Protein AF-A0A399SHS2-F1 (afdb_monomer)

Secondary structure (DSSP, 8-state):
----SSSSSHHHHTTS-SS--HHHHHHHHHHHHTSGGGGGGSPPHHHHHHHHHHHHHHHHHH----SGGGGHHHHHHHHHHHHHHHHHHHHS-HHHHHHHHHHT---SSSS-----TTTT-

Sequence (121 aa):
MTAALLLGAVGRAAAVPLDPDADGARRLLLDELAKPEYEAARPNALDLAAQAVGDWIAGLLGGAGGGLADLAPVVIGVLVLAVVVVAFLVFGAPRRDRRRAAARGDGLFGSDDRRSAEELR

Foldseek 3Di:
DDDPPDPPPPVVVVPDPPDDDPVRVVVVVVVVCPDPVNVVVDQDPVNVVVVVVVVLVVVLVVPPPDDPVSCVSVVVVVVVVVVVVVCCVVVVVPPVVVVVVVVVPPDPPPDPPPDDPVNVD

Radius of gyration: 31.39 Å; Cα contacts (8 Å, |Δi|>4): 15; chains: 1; bounding box: 78×32×88 Å

Solvent-accessible surface area (backbone atoms only — not comparable to full-atom values): 7750 Å² total; per-residue (Å²): 145,85,82,92,78,75,82,73,65,64,72,60,63,77,70,59,76,92,77,56,54,76,70,48,47,52,50,53,50,52,57,58,60,66,36,75,87,48,53,82,78,51,82,48,77,64,54,55,50,51,49,55,52,50,55,52,52,49,55,61,70,69,58,81,78,86,55,88,77,64,47,55,67,54,54,53,46,54,50,52,50,51,51,51,50,50,49,40,64,71,65,64,40,72,65,56,53,56,55,48,58,67,67,61,64,81,50,95,56,73,72,82,75,80,74,53,79,81,79,76,114

pLDDT: mean 71.5, std 14.45, range [39.5, 93.94]

Mean predicted aligned error: 19.48 Å

Structure (mmCIF, N/CA/C/O backbone):
data_AF-A0A399SHS2-F1
#
_entry.id   AF-A0A399SHS2-F1
#
loop_
_atom_site.group_PDB
_atom_site.id
_atom_site.type_symbol
_atom_site.label_atom_id
_atom_site.label_alt_id
_atom_site.label_comp_id
_atom_site.label_asym_id
_atom_site.label_entity_id
_atom_site.label_seq_id
_atom_site.pdbx_PDB_ins_code
_atom_site.Cartn_x
_atom_site.Cartn_y
_atom_site.Cartn_z
_atom_site.occupancy
_atom_site.B_iso_or_equiv
_atom_site.auth_seq_id
_atom_site.auth_comp_id
_atom_site.auth_asym_id
_atom_site.auth_atom_id
_atom_site.pdbx_PDB_model_num
ATOM 1 N N . MET A 1 1 ? 30.741 5.245 57.788 1.00 41.94 1 MET A N 1
ATOM 2 C CA . MET A 1 1 ? 30.814 3.789 57.523 1.00 41.94 1 MET A CA 1
ATOM 3 C C . MET A 1 1 ? 29.816 3.479 56.412 1.00 41.94 1 MET A C 1
ATOM 5 O O . MET A 1 1 ? 28.775 2.878 56.626 1.00 41.94 1 MET A O 1
ATOM 9 N N . THR A 1 2 ? 30.089 4.043 55.239 1.00 42.91 2 THR A N 1
ATOM 10 C CA . THR A 1 2 ? 29.124 4.286 54.162 1.00 42.91 2 THR A CA 1
ATOM 11 C C . THR A 1 2 ? 29.815 3.948 52.854 1.00 42.91 2 THR A C 1
ATOM 13 O O . THR A 1 2 ? 30.576 4.764 52.356 1.00 42.91 2 THR A O 1
ATOM 16 N N . ALA A 1 3 ? 29.598 2.732 52.352 1.00 39.50 3 ALA A N 1
ATOM 17 C CA . ALA A 1 3 ? 29.747 2.360 50.938 1.00 39.50 3 ALA A CA 1
ATOM 18 C C . ALA A 1 3 ? 29.400 0.868 50.755 1.00 39.50 3 ALA A C 1
ATOM 20 O O . ALA A 1 3 ? 30.228 0.071 50.334 1.00 39.50 3 ALA A O 1
ATOM 21 N N . ALA A 1 4 ? 28.174 0.468 51.108 1.00 49.75 4 ALA A N 1
ATOM 22 C CA . ALA A 1 4 ? 27.686 -0.907 50.928 1.00 49.75 4 ALA A CA 1
ATOM 23 C C . ALA A 1 4 ? 26.858 -1.104 49.638 1.00 49.75 4 ALA A C 1
ATOM 25 O O . ALA A 1 4 ? 26.137 -2.086 49.527 1.00 49.75 4 ALA A O 1
ATOM 26 N N . LEU A 1 5 ? 26.916 -0.191 48.657 1.00 52.78 5 LEU A N 1
ATOM 27 C CA . LEU A 1 5 ? 25.955 -0.190 47.536 1.00 52.78 5 LEU A CA 1
ATOM 28 C C . LEU A 1 5 ? 26.550 -0.201 46.119 1.00 52.78 5 LEU A C 1
ATOM 30 O O . LEU A 1 5 ? 25.806 -0.024 45.162 1.00 52.78 5 LEU A O 1
ATOM 34 N N . LEU A 1 6 ? 27.847 -0.468 45.939 1.00 49.16 6 LEU A N 1
ATOM 35 C CA . LEU A 1 6 ? 28.456 -0.496 44.593 1.00 49.16 6 LEU A CA 1
ATOM 36 C C . LEU A 1 6 ? 28.915 -1.883 44.114 1.00 49.16 6 LEU A C 1
ATOM 38 O O . LEU A 1 6 ? 29.510 -1.986 43.047 1.00 49.16 6 LEU A O 1
ATOM 42 N N . LEU A 1 7 ? 28.607 -2.964 44.843 1.00 48.97 7 LEU A N 1
ATOM 43 C CA . LEU A 1 7 ? 29.044 -4.322 44.470 1.00 48.97 7 LEU A CA 1
ATOM 44 C C . LEU A 1 7 ? 28.021 -5.119 43.634 1.00 48.97 7 LEU A C 1
ATOM 46 O O . LEU A 1 7 ? 28.289 -6.251 43.250 1.00 48.97 7 LEU A O 1
ATOM 50 N N . GLY A 1 8 ? 26.852 -4.544 43.330 1.00 43.91 8 GLY A N 1
ATOM 51 C CA . GLY A 1 8 ? 25.793 -5.233 42.576 1.00 43.91 8 GLY A CA 1
ATOM 52 C C . GLY A 1 8 ? 25.773 -4.960 41.067 1.00 43.91 8 GLY A C 1
ATOM 53 O O . GLY A 1 8 ? 25.195 -5.740 40.316 1.00 43.91 8 GLY A O 1
ATOM 54 N N . ALA A 1 9 ? 26.390 -3.868 40.604 1.00 50.53 9 ALA A N 1
ATOM 55 C CA . ALA A 1 9 ? 26.264 -3.421 39.211 1.00 50.53 9 ALA A CA 1
ATOM 56 C C . ALA A 1 9 ? 27.347 -3.994 38.275 1.00 50.53 9 ALA A C 1
ATOM 58 O O . ALA A 1 9 ? 27.087 -4.219 37.096 1.00 50.53 9 ALA A O 1
ATOM 59 N N . VAL A 1 10 ? 28.544 -4.290 38.795 1.00 49.47 10 VAL A N 1
ATOM 60 C CA . VAL A 1 10 ? 29.695 -4.733 37.982 1.00 49.47 10 VAL A CA 1
ATOM 61 C C . VAL A 1 10 ? 29.585 -6.207 37.564 1.00 49.47 10 VAL A C 1
ATOM 63 O O . VAL A 1 10 ? 30.019 -6.573 36.475 1.00 49.47 10 VAL A O 1
ATOM 66 N N . GLY A 1 11 ? 28.918 -7.049 38.362 1.00 45.38 11 GLY A N 1
ATOM 67 C CA . GLY A 1 11 ? 28.723 -8.471 38.044 1.00 45.38 11 GLY A CA 1
ATOM 68 C C . GLY A 1 11 ? 27.761 -8.744 36.881 1.00 45.38 11 GLY A C 1
ATOM 69 O O . GLY A 1 11 ? 27.810 -9.819 36.294 1.00 45.38 11 GLY A O 1
ATOM 70 N N . ARG A 1 12 ? 26.906 -7.778 36.511 1.00 52.91 12 ARG A N 1
ATOM 71 C CA . ARG A 1 12 ? 25.986 -7.911 35.367 1.00 52.91 12 ARG A CA 1
ATOM 72 C C . ARG A 1 12 ? 26.580 -7.445 34.038 1.00 52.91 12 ARG A C 1
ATOM 74 O O . ARG A 1 12 ? 26.142 -7.924 33.001 1.00 52.91 12 ARG A O 1
ATOM 81 N N . ALA A 1 13 ? 27.573 -6.555 34.061 1.00 54.56 13 ALA A N 1
ATOM 82 C CA . ALA A 1 13 ? 28.214 -6.045 32.847 1.00 54.56 13 ALA A CA 1
ATOM 83 C C 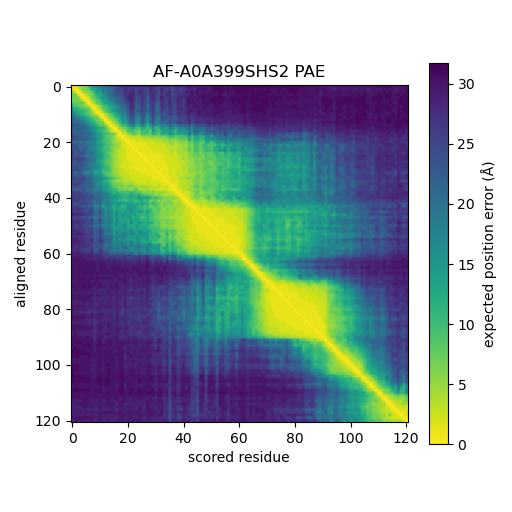. ALA A 1 13 ? 29.152 -7.079 32.197 1.00 54.56 13 ALA A C 1
ATOM 85 O O . ALA A 1 13 ? 29.268 -7.124 30.978 1.00 54.56 13 ALA A O 1
ATOM 86 N N . ALA A 1 14 ? 29.766 -7.959 32.994 1.00 54.69 14 ALA A N 1
ATOM 87 C CA . ALA A 1 14 ? 30.647 -9.021 32.500 1.00 54.69 14 ALA A CA 1
ATOM 88 C C . ALA A 1 14 ? 29.903 -10.200 31.833 1.00 54.69 14 ALA A C 1
ATOM 90 O O . ALA A 1 14 ? 30.540 -11.086 31.273 1.00 54.69 14 ALA A O 1
ATOM 91 N N . ALA A 1 15 ? 28.568 -10.230 31.905 1.00 59.12 15 ALA A N 1
ATOM 92 C CA . ALA A 1 15 ? 27.742 -11.311 31.368 1.00 59.12 15 ALA A CA 1
ATOM 93 C C . ALA A 1 15 ? 27.245 -11.059 29.931 1.00 59.12 15 ALA A C 1
ATOM 95 O O . ALA A 1 15 ? 26.555 -11.912 29.378 1.00 59.12 15 ALA A O 1
ATOM 96 N N . VAL A 1 16 ? 27.564 -9.905 29.330 1.00 63.34 16 VAL A N 1
ATOM 97 C CA . VAL A 1 16 ? 27.227 -9.597 27.932 1.00 63.34 16 VAL A CA 1
ATOM 98 C C . VAL A 1 16 ? 28.426 -9.980 27.056 1.00 63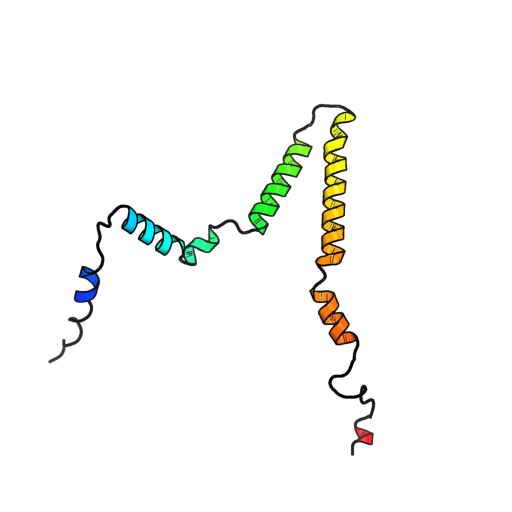.34 16 VAL A C 1
ATOM 100 O O . VAL A 1 16 ? 29.471 -9.335 27.162 1.00 63.34 16 VAL A O 1
ATOM 103 N N . PRO A 1 17 ? 28.324 -11.017 26.204 1.00 68.81 17 PRO A N 1
ATOM 104 C CA . PRO A 1 17 ? 29.388 -11.355 25.271 1.00 68.81 17 PRO A CA 1
ATOM 105 C C . PRO A 1 17 ? 29.497 -10.244 24.223 1.00 68.81 17 PRO A C 1
ATOM 107 O O . PRO A 1 17 ? 28.587 -10.046 23.423 1.00 68.81 17 PRO A O 1
ATOM 110 N N . LEU A 1 18 ? 30.607 -9.503 24.250 1.00 76.88 18 LEU A N 1
ATOM 111 C CA . LEU A 1 18 ? 30.883 -8.403 23.316 1.00 76.88 18 LEU A CA 1
ATOM 112 C C . LEU A 1 18 ? 31.376 -8.882 21.938 1.00 76.88 18 LEU A C 1
ATOM 114 O O . LEU A 1 18 ? 31.573 -8.058 21.051 1.00 76.88 18 LEU A O 1
ATOM 118 N N . ASP A 1 19 ? 31.560 -10.191 21.767 1.00 84.00 19 ASP A N 1
ATOM 119 C CA . ASP A 1 19 ? 31.938 -10.832 20.506 1.00 84.00 19 ASP A CA 1
ATOM 120 C C . ASP A 1 19 ? 31.051 -12.071 20.279 1.00 84.00 19 ASP A C 1
ATOM 122 O O . ASP A 1 19 ? 31.436 -13.199 20.605 1.00 84.00 19 ASP A O 1
ATOM 126 N N . PRO A 1 20 ? 29.784 -11.869 19.878 1.00 85.06 20 PRO A N 1
ATOM 127 C CA . PRO A 1 20 ? 28.865 -12.965 19.614 1.00 85.06 20 PRO A CA 1
ATOM 128 C C . PRO A 1 20 ? 29.248 -13.704 18.324 1.00 85.06 20 PRO A C 1
ATOM 130 O O . PRO A 1 20 ? 29.718 -13.107 17.357 1.00 85.06 20 PRO A O 1
ATOM 133 N N . ASP A 1 21 ? 28.969 -15.008 18.277 1.00 88.88 21 ASP A N 1
ATOM 134 C CA . ASP A 1 21 ? 29.030 -15.775 17.031 1.00 88.88 21 ASP A CA 1
ATOM 135 C C . ASP A 1 21 ? 28.025 -15.241 15.990 1.00 88.88 21 ASP A C 1
ATOM 137 O O . ASP A 1 21 ? 27.154 -14.425 16.296 1.00 88.88 21 ASP A O 1
ATOM 141 N N . ALA A 1 22 ? 28.122 -15.687 14.734 1.00 90.88 22 ALA A N 1
ATOM 142 C CA . ALA A 1 22 ? 27.287 -15.158 13.649 1.00 90.88 22 ALA A CA 1
ATOM 143 C C . ALA A 1 22 ? 25.775 -15.245 13.952 1.00 90.88 22 ALA A C 1
ATOM 145 O O . ALA A 1 22 ? 25.021 -14.301 13.694 1.00 90.88 22 ALA A O 1
ATOM 146 N N . ASP A 1 23 ? 25.332 -16.351 14.553 1.00 92.62 23 ASP A N 1
ATOM 147 C CA . ASP A 1 23 ? 23.937 -16.533 14.952 1.00 92.62 23 ASP A CA 1
ATOM 148 C C . ASP A 1 23 ? 23.549 -15.620 16.125 1.00 92.62 23 ASP A C 1
ATOM 150 O O . ASP A 1 23 ? 22.436 -15.087 16.163 1.00 92.62 23 ASP A O 1
ATOM 154 N N . GLY A 1 24 ? 24.452 -15.417 17.086 1.00 90.75 24 GLY A N 1
ATOM 155 C CA . GLY A 1 24 ? 24.296 -14.504 18.213 1.00 90.75 24 GLY A CA 1
ATOM 156 C C . GLY A 1 24 ? 24.212 -13.052 17.764 1.00 90.75 24 GLY A C 1
ATOM 157 O O . GLY A 1 24 ? 23.297 -12.346 18.181 1.00 90.75 24 GLY A O 1
ATOM 158 N N . ALA A 1 25 ? 25.088 -12.635 16.852 1.00 91.12 25 ALA A N 1
ATOM 159 C CA . ALA A 1 25 ? 25.080 -11.307 16.255 1.00 91.12 25 ALA A CA 1
ATOM 160 C C . ALA A 1 25 ? 23.756 -11.045 15.526 1.00 91.12 25 ALA A C 1
ATOM 162 O O . ALA A 1 25 ? 23.143 -9.993 15.703 1.00 91.12 25 ALA A O 1
ATOM 163 N N . ARG A 1 26 ? 23.261 -12.030 14.762 1.00 92.31 26 ARG A N 1
ATOM 164 C CA . ARG A 1 26 ? 21.963 -11.936 14.084 1.00 92.31 26 ARG A CA 1
ATOM 165 C C . ARG A 1 26 ? 20.807 -11.789 15.071 1.00 92.31 26 ARG A C 1
ATOM 167 O O . ARG A 1 26 ? 19.928 -10.967 14.835 1.00 92.31 26 ARG A O 1
ATOM 174 N N . ARG A 1 27 ? 20.788 -12.574 16.153 1.00 93.94 27 ARG A N 1
ATOM 175 C CA . ARG A 1 27 ? 19.754 -12.468 17.199 1.00 93.94 27 ARG A CA 1
ATOM 176 C C . ARG A 1 27 ? 19.764 -11.087 17.850 1.00 93.94 27 ARG A C 1
ATOM 178 O O . ARG A 1 27 ? 18.730 -10.435 17.867 1.00 93.94 27 ARG A O 1
ATOM 185 N N . LEU A 1 28 ? 20.936 -10.611 18.267 1.00 92.38 28 LEU A N 1
ATOM 186 C CA . LEU A 1 28 ? 21.096 -9.290 18.878 1.00 92.38 28 LEU A CA 1
ATOM 187 C C . LEU A 1 28 ? 20.657 -8.161 17.940 1.00 92.38 28 LEU A C 1
ATOM 189 O O . LEU A 1 28 ? 19.999 -7.225 18.379 1.00 92.38 28 LEU A O 1
ATOM 193 N N . LEU A 1 29 ? 20.966 -8.263 16.645 1.00 91.25 29 LEU A N 1
ATOM 194 C CA . LEU A 1 29 ? 20.522 -7.288 15.651 1.00 91.25 29 LEU A CA 1
ATOM 195 C C . LEU A 1 29 ? 18.997 -7.283 15.481 1.00 91.25 29 LEU A C 1
ATOM 197 O O . LEU A 1 29 ? 18.399 -6.217 15.369 1.00 91.25 29 LEU A O 1
ATOM 201 N N . LEU A 1 30 ? 18.361 -8.457 15.451 1.00 93.00 30 LEU A N 1
ATOM 202 C CA . LEU A 1 30 ? 16.902 -8.556 15.360 1.00 93.00 30 LEU A CA 1
ATOM 203 C C . LEU A 1 30 ? 16.220 -7.997 16.615 1.00 93.00 30 LEU A C 1
ATOM 205 O O . LEU A 1 30 ? 15.229 -7.284 16.484 1.00 93.00 30 LEU A O 1
ATOM 209 N N . ASP A 1 31 ? 16.770 -8.275 17.798 1.00 92.25 31 ASP A N 1
ATOM 210 C CA . ASP A 1 31 ? 16.272 -7.746 19.071 1.00 92.25 31 ASP A CA 1
ATOM 211 C C . ASP A 1 31 ? 16.423 -6.217 19.139 1.00 92.25 31 ASP A C 1
ATOM 213 O O . ASP A 1 31 ? 15.519 -5.518 19.600 1.00 92.25 31 ASP A O 1
ATOM 217 N N . GLU A 1 32 ? 17.537 -5.682 18.632 1.00 91.81 32 GLU A N 1
ATOM 218 C CA . GLU A 1 32 ? 17.777 -4.241 18.535 1.00 91.81 32 GLU A CA 1
ATOM 219 C C . GLU A 1 32 ? 16.799 -3.568 17.560 1.00 91.81 32 GLU A C 1
ATOM 221 O O . GLU A 1 32 ? 16.196 -2.550 17.893 1.00 91.81 32 GLU A O 1
ATOM 226 N N . LEU A 1 33 ? 16.587 -4.161 16.381 1.00 90.25 33 LEU A N 1
ATOM 227 C CA . LEU A 1 33 ? 15.658 -3.653 15.365 1.00 90.25 33 LEU A CA 1
ATOM 228 C C . LEU A 1 33 ? 14.184 -3.768 15.773 1.00 90.25 33 LEU A C 1
ATOM 230 O O . LEU A 1 33 ? 13.350 -3.056 15.222 1.00 90.25 33 LEU A O 1
ATOM 234 N N . ALA A 1 34 ? 13.850 -4.644 16.723 1.00 88.31 34 ALA A N 1
ATOM 235 C CA . ALA A 1 34 ? 12.498 -4.775 17.262 1.00 88.31 34 ALA A CA 1
ATOM 236 C C . ALA A 1 34 ? 12.124 -3.645 18.239 1.00 88.31 34 ALA A C 1
ATOM 238 O O . ALA A 1 34 ? 10.975 -3.572 18.685 1.00 88.31 34 ALA A O 1
ATOM 239 N N . LYS A 1 35 ? 13.070 -2.769 18.606 1.00 89.50 35 LYS A N 1
ATOM 240 C CA . LYS A 1 35 ? 12.785 -1.637 19.490 1.00 89.50 35 LYS A CA 1
ATOM 241 C C . LYS A 1 35 ? 11.849 -0.6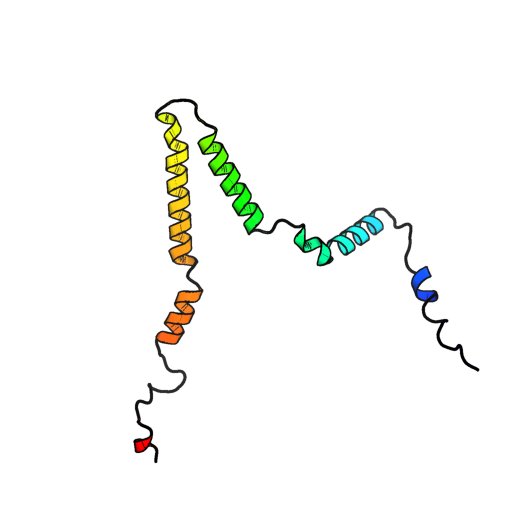27 18.809 1.00 89.50 35 LYS A C 1
ATOM 243 O O . LYS A 1 35 ? 12.037 -0.305 17.635 1.00 89.50 35 LYS A O 1
ATOM 248 N N . PRO A 1 36 ? 10.893 -0.039 19.556 1.00 82.50 36 PRO A N 1
ATOM 249 C CA . PRO A 1 36 ? 9.903 0.897 19.013 1.00 82.50 36 PRO A CA 1
ATOM 250 C C . PRO A 1 36 ? 10.521 2.172 18.422 1.00 82.50 36 PRO A C 1
ATOM 252 O O . PRO A 1 36 ? 9.903 2.828 17.589 1.00 82.50 36 PRO A O 1
ATOM 255 N N . GLU A 1 37 ? 11.748 2.513 18.817 1.00 84.44 37 GLU A N 1
ATOM 256 C CA . GLU A 1 37 ? 12.530 3.621 18.258 1.00 84.44 37 GLU A CA 1
ATOM 257 C C . GLU A 1 37 ? 12.775 3.476 16.743 1.00 84.44 37 GLU A C 1
ATOM 259 O O . GLU A 1 37 ? 12.855 4.484 16.042 1.00 84.44 37 GLU A O 1
ATOM 264 N N . TYR A 1 38 ? 12.828 2.243 16.221 1.00 78.31 38 TYR A N 1
ATOM 265 C CA . TYR A 1 38 ? 13.040 1.953 14.797 1.00 78.31 38 TYR A CA 1
ATOM 266 C C . TYR A 1 38 ? 11.738 1.748 14.003 1.00 78.31 38 TYR A C 1
ATOM 268 O O . TYR A 1 38 ? 11.772 1.731 12.772 1.00 78.31 38 TYR A O 1
ATOM 276 N N . GLU A 1 39 ? 10.579 1.657 14.666 1.00 74.69 39 GLU A N 1
ATOM 277 C CA . GLU A 1 39 ? 9.275 1.471 14.001 1.00 74.69 39 GLU A CA 1
ATOM 278 C C . GLU A 1 39 ? 8.914 2.653 13.089 1.00 74.69 39 GLU A C 1
ATOM 280 O O . GLU A 1 39 ? 8.292 2.468 12.047 1.00 74.69 39 GLU A O 1
ATOM 285 N N . ALA A 1 40 ? 9.370 3.866 13.419 1.00 74.38 40 ALA A N 1
ATOM 286 C CA . ALA A 1 40 ? 9.138 5.056 12.597 1.00 74.38 40 ALA A CA 1
ATOM 287 C C . ALA A 1 40 ? 9.854 5.015 11.233 1.00 74.38 40 ALA A C 1
ATOM 289 O O . ALA A 1 40 ? 9.443 5.711 10.308 1.00 74.38 40 ALA A O 1
ATOM 290 N N . ALA A 1 41 ? 10.916 4.213 11.098 1.00 74.69 41 ALA A N 1
ATOM 291 C CA . ALA A 1 41 ? 11.637 4.028 9.839 1.00 74.69 41 ALA A CA 1
ATOM 292 C C . ALA A 1 41 ? 11.047 2.896 8.982 1.00 74.69 41 ALA A C 1
ATOM 294 O O . ALA A 1 41 ? 11.466 2.704 7.838 1.00 74.69 41 ALA A O 1
ATOM 295 N N . ARG A 1 42 ? 10.089 2.130 9.521 1.00 77.88 42 ARG A N 1
ATOM 296 C CA . ARG A 1 42 ? 9.436 1.048 8.795 1.00 77.88 42 ARG A CA 1
ATOM 297 C C . ARG A 1 42 ? 8.297 1.627 7.950 1.00 77.88 42 ARG A C 1
ATOM 299 O O . ARG A 1 42 ? 7.394 2.247 8.509 1.00 77.88 42 ARG A O 1
ATOM 306 N N . PRO A 1 43 ? 8.286 1.398 6.625 1.00 76.81 43 PRO A N 1
ATOM 307 C CA . PRO A 1 43 ? 7.145 1.759 5.796 1.00 76.81 43 PRO A CA 1
ATOM 308 C C . PRO A 1 43 ? 5.893 1.083 6.342 1.00 76.81 43 PRO A C 1
ATOM 310 O O . PRO A 1 43 ? 5.871 -0.139 6.537 1.00 76.81 43 PRO A O 1
ATOM 313 N N . ASN A 1 44 ? 4.854 1.865 6.606 1.00 83.00 44 ASN A N 1
ATOM 314 C CA . ASN A 1 44 ? 3.581 1.302 7.019 1.00 83.00 44 ASN A CA 1
ATOM 315 C C . ASN A 1 44 ? 2.789 0.820 5.783 1.00 83.00 44 ASN A C 1
ATOM 317 O O . ASN A 1 44 ? 3.133 1.102 4.632 1.00 83.00 44 ASN A O 1
ATOM 321 N N . ALA A 1 45 ? 1.707 0.069 6.006 1.00 77.44 45 ALA A N 1
ATOM 322 C CA . ALA A 1 45 ? 0.895 -0.467 4.910 1.00 77.44 45 ALA A CA 1
ATOM 323 C C . ALA A 1 45 ? 0.280 0.629 4.013 1.00 77.44 45 ALA A C 1
ATOM 325 O O . ALA A 1 45 ? 0.064 0.392 2.826 1.00 77.44 45 ALA A O 1
ATOM 326 N N . LEU A 1 46 ? 0.011 1.819 4.562 1.00 79.94 46 LEU A N 1
ATOM 327 C CA . LEU A 1 46 ? -0.476 2.970 3.801 1.00 79.94 46 LEU A CA 1
ATOM 328 C C . LEU A 1 46 ? 0.638 3.613 2.973 1.00 79.94 46 LEU A C 1
ATOM 330 O O . LEU A 1 46 ? 0.363 3.997 1.844 1.00 79.94 46 LEU A O 1
ATOM 334 N N . ASP A 1 47 ? 1.871 3.682 3.479 1.00 81.75 47 ASP A N 1
ATOM 335 C CA . ASP A 1 47 ? 3.011 4.237 2.737 1.00 81.75 47 ASP A CA 1
ATOM 336 C C . ASP A 1 47 ? 3.298 3.396 1.490 1.00 81.75 47 ASP A C 1
ATOM 338 O O . ASP A 1 47 ? 3.417 3.927 0.387 1.00 81.75 47 ASP A O 1
ATOM 342 N N . LEU A 1 48 ? 3.312 2.068 1.649 1.00 85.25 48 LEU A N 1
ATOM 343 C CA . LEU A 1 48 ? 3.490 1.129 0.538 1.00 85.25 48 LEU A CA 1
ATOM 344 C C . LEU A 1 48 ? 2.335 1.217 -0.471 1.00 85.25 48 LEU A C 1
ATOM 346 O O . LEU A 1 48 ? 2.563 1.174 -1.680 1.00 85.25 48 LEU A O 1
ATOM 350 N N . ALA A 1 49 ? 1.095 1.378 0.006 1.00 79.31 49 ALA A N 1
ATOM 351 C CA . ALA A 1 49 ? -0.066 1.559 -0.864 1.00 79.31 49 ALA A CA 1
ATOM 352 C C . ALA A 1 49 ? -0.017 2.896 -1.622 1.00 79.31 49 ALA A C 1
ATOM 354 O O . ALA A 1 49 ? -0.298 2.934 -2.818 1.00 79.31 49 ALA A O 1
ATOM 355 N N . ALA A 1 50 ? 0.361 3.985 -0.950 1.00 82.56 50 ALA A N 1
ATOM 356 C CA . ALA A 1 50 ? 0.492 5.307 -1.552 1.00 82.56 50 ALA A CA 1
ATOM 357 C C . ALA A 1 50 ? 1.605 5.334 -2.606 1.00 82.56 50 ALA A C 1
ATOM 359 O O . ALA A 1 50 ? 1.400 5.888 -3.686 1.00 82.56 50 ALA A O 1
ATOM 360 N N . GLN A 1 51 ? 2.739 4.685 -2.328 1.00 88.44 51 GLN A N 1
ATOM 361 C CA . GLN A 1 51 ? 3.835 4.538 -3.281 1.00 88.44 51 GLN A CA 1
ATOM 362 C C . GLN A 1 51 ? 3.395 3.748 -4.519 1.00 88.44 51 GLN A C 1
ATOM 364 O O . GLN A 1 51 ? 3.550 4.236 -5.634 1.00 88.44 51 GLN A O 1
ATOM 369 N N . ALA A 1 52 ? 2.743 2.594 -4.337 1.00 82.50 52 ALA A N 1
ATOM 370 C CA . ALA A 1 52 ? 2.249 1.783 -5.450 1.00 82.50 52 ALA A CA 1
ATOM 371 C C . ALA A 1 52 ? 1.221 2.526 -6.326 1.00 82.50 52 ALA A C 1
ATOM 373 O O . ALA A 1 52 ? 1.240 2.403 -7.551 1.00 82.50 52 ALA A O 1
ATOM 374 N N . VAL A 1 53 ? 0.332 3.322 -5.718 1.00 81.00 53 VAL A N 1
ATOM 375 C CA . VAL A 1 53 ? -0.616 4.169 -6.462 1.00 81.00 53 VAL A CA 1
ATOM 376 C C . VAL A 1 53 ? 0.112 5.291 -7.204 1.00 81.00 53 VAL A C 1
ATOM 378 O O . VAL A 1 53 ? -0.207 5.554 -8.362 1.00 81.00 53 VAL A O 1
ATOM 381 N N . GLY A 1 54 ? 1.089 5.938 -6.566 1.00 84.44 54 GLY A N 1
ATOM 382 C CA . GLY A 1 54 ? 1.896 6.994 -7.177 1.00 84.44 54 GLY A CA 1
ATOM 383 C C . GLY A 1 54 ? 2.670 6.503 -8.399 1.00 84.44 54 GLY A C 1
ATOM 384 O O . GLY A 1 54 ? 2.586 7.120 -9.460 1.00 84.44 54 GLY A O 1
ATOM 385 N N . ASP A 1 55 ? 3.339 5.357 -8.276 1.00 85.56 55 ASP A N 1
ATOM 386 C CA . ASP A 1 55 ? 4.096 4.726 -9.361 1.00 85.56 55 ASP A CA 1
ATOM 387 C C . ASP A 1 55 ? 3.182 4.340 -10.532 1.00 85.56 55 ASP A C 1
ATOM 389 O O . ASP A 1 55 ? 3.518 4.557 -11.699 1.00 85.56 55 ASP A O 1
ATOM 393 N N . TRP A 1 56 ? 1.983 3.833 -10.233 1.00 77.44 56 TRP A N 1
ATOM 394 C CA . TRP A 1 56 ? 0.984 3.514 -11.247 1.00 77.44 56 TRP A CA 1
ATOM 395 C C . TRP A 1 56 ? 0.504 4.765 -12.003 1.00 77.44 56 TRP A C 1
ATOM 397 O O . TRP A 1 56 ? 0.489 4.762 -13.235 1.00 77.44 56 TRP A O 1
ATOM 407 N N . ILE A 1 57 ? 0.186 5.859 -11.298 1.00 74.19 57 ILE A N 1
ATOM 408 C CA . ILE A 1 57 ? -0.196 7.142 -11.918 1.00 74.19 57 ILE A CA 1
ATOM 409 C C . ILE A 1 57 ? 0.956 7.696 -12.765 1.00 74.19 57 ILE A C 1
ATOM 411 O O . ILE A 1 57 ? 0.735 8.137 -13.892 1.00 74.19 57 ILE A O 1
ATOM 415 N N . ALA A 1 58 ? 2.187 7.658 -12.255 1.00 78.75 58 ALA A N 1
ATOM 416 C CA . ALA A 1 58 ? 3.360 8.134 -12.981 1.00 78.75 58 ALA A CA 1
ATOM 417 C C . ALA A 1 58 ? 3.583 7.343 -14.281 1.00 78.75 58 ALA A C 1
ATOM 419 O O . ALA A 1 58 ? 3.878 7.940 -15.316 1.00 78.75 58 ALA A O 1
ATOM 420 N N . GLY A 1 59 ? 3.360 6.026 -14.258 1.00 71.88 59 GLY A N 1
ATOM 421 C CA . GLY A 1 59 ? 3.404 5.175 -15.448 1.00 71.88 59 GLY A CA 1
ATOM 422 C C . GLY A 1 59 ? 2.363 5.553 -16.507 1.00 71.88 59 GLY A C 1
ATOM 423 O O . GLY A 1 59 ? 2.663 5.515 -17.698 1.00 71.88 59 GLY A O 1
ATOM 424 N N . LEU A 1 60 ? 1.168 5.985 -16.090 1.00 66.38 60 LEU A N 1
ATOM 425 C CA . LEU A 1 60 ? 0.136 6.485 -17.007 1.00 66.38 60 LEU A CA 1
ATOM 426 C C . LEU A 1 60 ? 0.513 7.827 -17.642 1.00 66.38 60 LEU A C 1
ATOM 428 O O . LEU A 1 60 ? 0.266 8.042 -18.824 1.00 66.38 60 LEU A O 1
ATOM 432 N N . LEU A 1 61 ? 1.089 8.736 -16.855 1.00 67.88 61 LEU A N 1
ATOM 433 C CA . LEU A 1 61 ? 1.436 10.086 -17.306 1.00 67.88 61 LEU A CA 1
ATOM 434 C C . LEU A 1 61 ? 2.731 10.120 -18.133 1.00 67.88 61 LEU A C 1
ATOM 436 O O . LEU A 1 61 ? 2.892 10.996 -18.979 1.00 67.88 61 LEU A O 1
ATOM 440 N N . GLY A 1 62 ? 3.647 9.176 -17.899 1.00 64.81 62 GLY A N 1
ATOM 441 C CA . GLY A 1 62 ? 4.908 9.043 -18.633 1.00 64.81 62 GLY A CA 1
ATOM 442 C C . GLY A 1 62 ? 4.776 8.371 -20.006 1.00 64.81 62 GLY A C 1
ATOM 443 O O . GLY A 1 62 ? 5.668 8.511 -20.839 1.00 64.81 62 GLY A O 1
ATOM 444 N N . GLY A 1 63 ? 3.665 7.676 -20.270 1.00 57.34 63 GLY A N 1
ATOM 445 C CA . GLY A 1 63 ? 3.353 7.032 -21.548 1.00 57.34 63 GLY A CA 1
ATOM 446 C C . GLY A 1 63 ? 2.733 7.986 -22.572 1.00 57.34 63 GLY A C 1
ATOM 447 O O . GLY A 1 63 ? 1.660 7.713 -23.091 1.00 57.34 63 GLY A O 1
ATOM 448 N N . ALA A 1 64 ? 3.366 9.126 -22.855 1.00 56.00 64 ALA A N 1
ATOM 449 C CA . ALA A 1 64 ? 2.926 10.034 -23.918 1.00 56.00 64 ALA A CA 1
ATOM 450 C C . ALA A 1 64 ? 3.547 9.609 -25.261 1.00 56.00 64 ALA A C 1
ATOM 452 O O . ALA A 1 64 ? 4.488 10.229 -25.757 1.00 56.00 64 ALA A O 1
ATOM 453 N N . GLY A 1 65 ? 3.034 8.504 -25.811 1.00 55.53 65 GLY A N 1
ATOM 454 C CA . GLY A 1 65 ? 3.456 7.890 -27.072 1.00 55.53 65 GLY A CA 1
ATOM 455 C C . GLY A 1 65 ? 2.445 8.021 -28.216 1.00 55.53 65 GLY A C 1
ATOM 456 O O . GLY A 1 65 ? 2.613 7.360 -29.230 1.00 55.53 65 GLY A O 1
ATOM 457 N N . GLY A 1 66 ? 1.421 8.869 -28.083 1.00 52.75 66 GLY A N 1
ATOM 458 C CA . GLY A 1 66 ? 0.631 9.418 -29.187 1.00 52.75 66 GLY A CA 1
ATOM 459 C C . GLY A 1 66 ? -0.231 8.425 -29.979 1.00 52.75 66 GLY A C 1
ATOM 460 O O . GLY A 1 66 ? 0.018 8.204 -31.161 1.00 52.75 66 GLY A O 1
ATOM 461 N N . GLY A 1 67 ? -1.325 7.918 -29.397 1.00 57.84 67 GLY A N 1
ATOM 462 C CA . GLY A 1 67 ? -2.408 7.290 -30.172 1.00 57.84 67 GLY A CA 1
ATOM 463 C C . GLY A 1 67 ? -3.662 6.954 -29.357 1.00 57.84 67 GLY A C 1
ATOM 464 O O . GLY A 1 67 ? -3.602 6.844 -28.143 1.00 57.84 67 GLY A O 1
ATOM 465 N N . LEU A 1 68 ? -4.815 6.728 -30.006 1.00 54.28 68 LEU A N 1
ATOM 466 C CA . LEU A 1 68 ? -6.071 6.325 -29.329 1.00 54.28 68 LEU A CA 1
ATOM 467 C C . LEU A 1 68 ? -5.954 4.994 -28.545 1.00 54.28 68 LEU A C 1
ATOM 469 O O . LEU A 1 68 ? -6.783 4.716 -27.681 1.00 54.28 68 LEU A O 1
ATOM 473 N N . ALA A 1 69 ? -4.910 4.200 -28.808 1.00 55.28 69 ALA A N 1
ATOM 474 C CA . ALA A 1 69 ? -4.538 3.019 -28.029 1.00 55.28 69 ALA A CA 1
ATOM 475 C C . ALA A 1 69 ? -3.945 3.349 -26.634 1.00 55.28 69 ALA A C 1
ATOM 477 O O . ALA A 1 69 ? -4.010 2.499 -25.748 1.00 55.28 69 ALA A O 1
ATOM 478 N N . ASP A 1 70 ? -3.471 4.582 -26.396 1.00 62.31 70 ASP A N 1
ATOM 479 C CA . ASP A 1 70 ? -2.923 5.060 -25.106 1.00 62.31 70 ASP A CA 1
ATOM 480 C C . ASP A 1 70 ? -3.998 5.359 -24.047 1.00 62.31 70 ASP A C 1
ATOM 482 O O . ASP A 1 70 ? -3.683 5.688 -22.906 1.00 62.31 70 ASP A O 1
ATOM 486 N N . LEU A 1 71 ? -5.288 5.250 -24.381 1.00 66.25 71 LEU A N 1
ATOM 487 C CA . LEU A 1 71 ? -6.369 5.496 -23.418 1.00 66.25 71 LEU A CA 1
ATOM 488 C C . LEU A 1 71 ? -6.746 4.251 -22.609 1.00 66.25 71 LEU A C 1
ATOM 490 O O . LEU A 1 71 ? -7.363 4.374 -21.550 1.00 66.25 71 LEU A O 1
ATOM 494 N N . ALA A 1 72 ? -6.367 3.056 -23.068 1.00 71.00 72 ALA A N 1
ATOM 495 C CA . ALA A 1 72 ? -6.681 1.807 -22.375 1.00 71.00 72 ALA A CA 1
ATOM 496 C C . ALA A 1 72 ? -6.173 1.775 -20.916 1.00 71.00 72 ALA A C 1
ATOM 498 O O . ALA A 1 72 ? -6.957 1.417 -20.034 1.00 71.00 72 ALA A O 1
ATOM 499 N N . PRO A 1 73 ? -4.938 2.215 -20.604 1.00 69.00 73 PRO A N 1
ATOM 500 C CA . PRO A 1 73 ? -4.446 2.270 -19.229 1.00 69.00 73 PRO A CA 1
ATOM 501 C C . PRO A 1 73 ? -5.250 3.237 -18.344 1.00 69.00 73 PRO A C 1
ATOM 503 O O . PRO A 1 73 ? -5.539 2.929 -17.187 1.00 69.00 73 PRO A O 1
ATOM 506 N N . VAL A 1 74 ? -5.678 4.375 -18.900 1.00 73.38 74 VAL A N 1
ATOM 507 C CA . VAL A 1 74 ? -6.499 5.374 -18.198 1.00 73.38 74 VAL A CA 1
ATOM 508 C C . VAL A 1 74 ? -7.883 4.810 -17.881 1.00 73.38 74 VAL A C 1
ATOM 510 O O . VAL A 1 74 ? -8.349 4.917 -16.748 1.00 73.38 74 VAL A O 1
ATOM 513 N N . VAL A 1 75 ? -8.530 4.162 -18.853 1.00 78.44 75 VAL A N 1
ATOM 514 C CA . VAL A 1 75 ? -9.860 3.560 -18.673 1.00 78.44 75 VAL A CA 1
ATOM 515 C C . VAL A 1 75 ? -9.819 2.437 -17.641 1.00 78.44 75 VAL A C 1
ATOM 517 O O . VAL A 1 75 ? -10.657 2.414 -16.740 1.00 78.44 75 VAL A O 1
ATOM 520 N N . ILE A 1 76 ? -8.826 1.545 -17.725 1.00 81.56 76 ILE A N 1
ATOM 521 C CA . ILE A 1 76 ? -8.615 0.479 -16.735 1.00 81.56 76 ILE A CA 1
ATOM 522 C C . ILE A 1 76 ? -8.395 1.091 -15.350 1.00 81.56 76 ILE A C 1
ATOM 524 O O . ILE A 1 76 ? -8.976 0.632 -14.371 1.00 81.56 76 ILE A O 1
ATOM 528 N N . GLY A 1 77 ? -7.626 2.173 -15.275 1.00 81.38 77 GLY A N 1
ATOM 529 C CA . GLY A 1 77 ? -7.385 2.906 -14.045 1.00 81.38 77 GLY A CA 1
ATOM 530 C C . GLY A 1 77 ? -8.616 3.484 -13.380 1.00 81.38 77 GLY A C 1
ATOM 531 O O . GLY A 1 77 ? -8.843 3.277 -12.189 1.00 81.38 77 GLY A O 1
ATOM 532 N N . VAL A 1 78 ? -9.440 4.173 -14.161 1.00 83.94 78 VAL A N 1
ATOM 533 C CA . VAL A 1 78 ? -10.724 4.703 -13.694 1.00 83.94 78 VAL A CA 1
ATOM 534 C C . VAL A 1 78 ? -11.629 3.567 -13.216 1.00 83.94 78 VAL A C 1
ATOM 536 O O . VAL A 1 78 ? -12.288 3.704 -12.186 1.00 83.94 78 VAL A O 1
ATOM 539 N N . LEU A 1 79 ? -11.626 2.426 -13.911 1.00 86.00 79 LEU A N 1
ATOM 540 C CA . LEU A 1 79 ? -12.391 1.240 -13.521 1.00 86.00 79 LEU A CA 1
ATOM 541 C C . LEU A 1 79 ? -11.921 0.663 -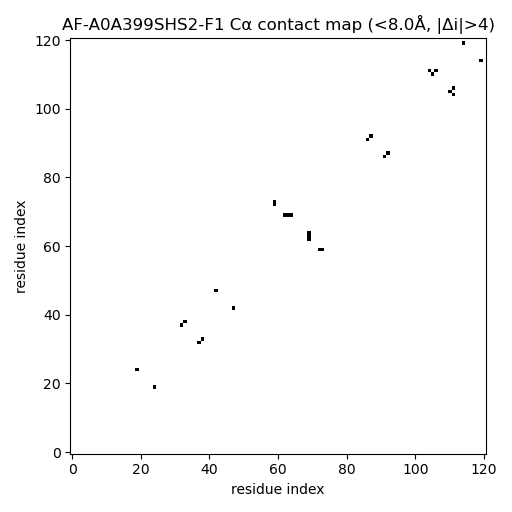12.182 1.00 86.00 79 LEU A C 1
ATOM 543 O O . LEU A 1 79 ? -12.744 0.425 -11.300 1.00 86.00 79 LEU A O 1
ATOM 547 N N . VAL A 1 80 ? -10.611 0.477 -12.006 1.00 87.75 80 VAL A N 1
ATOM 548 C CA . VAL A 1 80 ? -10.031 -0.016 -10.748 1.00 87.75 80 VAL A CA 1
ATOM 549 C C . VAL A 1 80 ? -10.344 0.949 -9.606 1.00 87.75 80 VAL A C 1
ATOM 551 O O . VAL A 1 80 ? -10.812 0.514 -8.553 1.00 87.75 80 VAL A O 1
ATOM 554 N N . LEU A 1 81 ? -10.178 2.257 -9.822 1.00 85.69 81 LEU A N 1
ATOM 555 C CA . LEU A 1 81 ? -10.518 3.278 -8.833 1.00 85.69 81 LEU A CA 1
ATOM 556 C C . LEU A 1 81 ? -12.002 3.217 -8.447 1.00 85.69 81 LEU A C 1
ATOM 558 O O . LEU A 1 81 ? -12.329 3.234 -7.261 1.00 85.69 81 LEU A O 1
ATOM 562 N N . ALA A 1 82 ? -12.902 3.097 -9.425 1.00 84.44 82 ALA A N 1
ATOM 563 C CA . ALA A 1 82 ? -14.333 2.974 -9.175 1.00 84.44 82 ALA A CA 1
ATOM 564 C C . ALA A 1 82 ? -14.662 1.723 -8.344 1.00 84.44 82 ALA A C 1
ATOM 566 O O . ALA A 1 82 ? -15.429 1.814 -7.386 1.00 84.44 82 ALA A O 1
ATOM 567 N N . VAL A 1 83 ? -14.045 0.576 -8.649 1.00 88.19 83 VAL A N 1
ATOM 568 C CA . VAL A 1 83 ? -14.220 -0.666 -7.879 1.00 88.19 83 VAL A CA 1
ATOM 569 C C . VAL A 1 83 ? -13.735 -0.497 -6.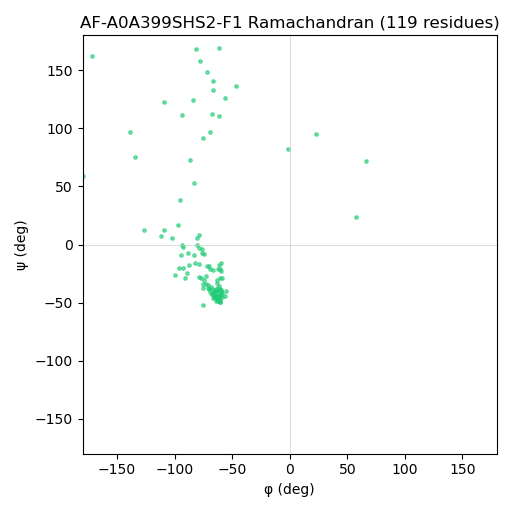440 1.00 88.19 83 VAL A C 1
ATOM 571 O O . VAL A 1 83 ? -14.447 -0.885 -5.514 1.00 88.19 83 VAL A O 1
ATOM 574 N N . VAL A 1 84 ? -12.572 0.124 -6.228 1.00 88.38 84 VAL A N 1
ATOM 575 C CA . VAL A 1 84 ? -12.039 0.397 -4.883 1.00 88.38 84 VAL A CA 1
ATOM 576 C C . VAL A 1 84 ? -12.968 1.325 -4.103 1.00 88.38 84 VAL A C 1
ATOM 578 O O . VAL A 1 84 ? -13.275 1.043 -2.946 1.00 88.38 84 VAL A O 1
ATOM 581 N N . VAL A 1 85 ? -13.473 2.395 -4.724 1.00 85.38 85 VAL A N 1
ATOM 582 C CA . VAL A 1 85 ? -14.435 3.312 -4.093 1.00 85.38 85 VAL A CA 1
ATOM 583 C C . VAL A 1 85 ? -15.722 2.578 -3.724 1.00 85.38 85 VAL A C 1
ATOM 585 O O . VAL A 1 85 ? -16.203 2.729 -2.604 1.00 85.38 85 VAL A O 1
ATOM 588 N N . VAL A 1 86 ? -16.267 1.748 -4.614 1.00 83.94 86 VAL A N 1
ATOM 589 C CA . VAL A 1 86 ? -17.471 0.952 -4.332 1.00 83.94 86 VAL A CA 1
ATOM 590 C C . VAL A 1 86 ? -17.221 -0.029 -3.190 1.00 83.94 86 VAL A C 1
ATOM 592 O O . VAL A 1 86 ? -17.999 -0.060 -2.239 1.00 83.94 86 VAL A O 1
ATOM 595 N N . ALA A 1 87 ? -16.119 -0.779 -3.225 1.00 82.38 87 ALA A N 1
ATOM 596 C CA . ALA A 1 87 ? -15.747 -1.692 -2.150 1.00 82.38 87 ALA A CA 1
ATOM 597 C C . ALA A 1 87 ? -15.569 -0.944 -0.820 1.00 82.38 87 ALA A C 1
ATOM 599 O O . ALA A 1 87 ? -16.049 -1.398 0.214 1.00 82.38 87 ALA A O 1
ATOM 600 N N . PHE A 1 88 ? -14.965 0.242 -0.830 1.00 83.12 88 PHE A N 1
ATOM 601 C CA . PHE A 1 88 ? -14.846 1.080 0.358 1.00 83.12 88 PHE A CA 1
ATOM 602 C C . PHE A 1 88 ? -16.201 1.621 0.840 1.00 83.12 88 PHE A C 1
ATOM 604 O O . PHE A 1 88 ? -16.449 1.677 2.038 1.00 83.12 88 PHE A O 1
ATOM 611 N N . LEU A 1 89 ? -17.120 1.997 -0.043 1.00 80.31 89 LEU A N 1
ATOM 612 C CA . LEU A 1 89 ? -18.455 2.437 0.372 1.00 80.31 89 LEU A CA 1
ATOM 613 C C . LEU A 1 89 ? -19.282 1.286 0.961 1.00 80.31 89 LEU A C 1
ATOM 615 O O . LEU A 1 89 ? -20.016 1.502 1.926 1.00 80.31 89 LEU A O 1
ATOM 619 N N . VAL A 1 90 ? -19.139 0.080 0.405 1.00 79.88 90 VAL A N 1
ATOM 620 C CA . VAL A 1 90 ? -19.847 -1.132 0.840 1.00 79.88 90 VAL A CA 1
ATOM 621 C C . VAL A 1 90 ? -19.253 -1.693 2.137 1.00 79.88 90 VAL A C 1
ATOM 623 O O . VAL A 1 90 ? -19.981 -1.904 3.103 1.00 79.88 90 VAL A O 1
ATOM 626 N N . PHE A 1 91 ? -17.936 -1.900 2.189 1.00 74.19 91 PHE A N 1
ATOM 627 C CA . PHE A 1 91 ? -17.238 -2.556 3.304 1.00 74.19 91 PHE A CA 1
ATOM 628 C C . PHE A 1 91 ? -16.567 -1.578 4.276 1.00 74.19 91 PHE A C 1
ATOM 630 O O . PHE A 1 91 ? -16.403 -1.890 5.452 1.00 74.19 91 PHE A O 1
ATOM 637 N N . GLY A 1 92 ? -16.192 -0.383 3.816 1.00 59.53 92 GLY A N 1
ATOM 638 C CA . GLY A 1 92 ? -15.541 0.679 4.602 1.00 59.53 92 GLY A CA 1
ATOM 639 C C . GLY A 1 92 ? -16.500 1.490 5.477 1.00 59.53 92 GLY A C 1
ATOM 640 O O . GLY A 1 92 ? -16.083 2.408 6.187 1.00 59.53 92 GLY A O 1
ATOM 641 N N . ALA A 1 93 ? -17.764 1.074 5.577 1.00 61.06 93 ALA A N 1
ATOM 642 C CA . ALA A 1 93 ? -18.694 1.571 6.580 1.00 61.06 93 ALA A CA 1
ATOM 643 C C . ALA A 1 93 ? -18.819 0.725 7.884 1.00 61.06 93 ALA A C 1
ATOM 645 O O . ALA A 1 93 ? -19.919 0.734 8.446 1.00 61.06 93 ALA A O 1
ATOM 646 N N . PRO A 1 94 ? -17.770 0.108 8.499 1.00 56.41 94 PRO A N 1
ATOM 647 C CA . PRO A 1 94 ? -17.945 -0.632 9.759 1.00 56.41 94 PRO A CA 1
ATOM 648 C C . PRO A 1 94 ? -18.458 0.251 10.907 1.00 56.41 94 PRO A C 1
ATOM 650 O O . PRO A 1 94 ? -19.004 -0.234 11.896 1.00 56.41 94 PRO A O 1
ATOM 653 N N . ARG A 1 95 ? -18.276 1.576 10.804 1.00 54.72 95 ARG A N 1
ATOM 654 C CA . ARG A 1 95 ? -18.688 2.539 11.836 1.00 54.72 95 ARG A CA 1
ATOM 655 C C . ARG A 1 95 ? -20.081 3.128 11.626 1.00 54.72 95 ARG A C 1
ATOM 657 O O . ARG A 1 95 ? -20.657 3.627 12.594 1.00 54.72 95 ARG A O 1
ATOM 664 N N . ARG A 1 96 ? -20.641 3.079 10.411 1.00 56.91 96 ARG A N 1
ATOM 665 C CA . ARG A 1 96 ? -22.010 3.572 10.176 1.00 56.91 96 ARG A CA 1
ATOM 666 C C . ARG A 1 96 ? -23.035 2.583 10.714 1.00 56.91 96 ARG A C 1
ATOM 668 O O . ARG A 1 96 ? -24.016 3.027 11.299 1.00 56.91 96 ARG A O 1
ATOM 675 N N . ASP A 1 97 ? -22.752 1.286 10.645 1.00 56.97 97 ASP A N 1
ATOM 676 C CA . ASP A 1 97 ? -23.635 0.272 11.222 1.00 56.97 97 ASP A CA 1
ATOM 677 C C . ASP A 1 97 ? -23.635 0.265 12.746 1.00 56.97 97 ASP A C 1
ATOM 679 O O . ASP A 1 97 ? -24.702 0.130 13.326 1.00 56.97 97 ASP A O 1
ATOM 683 N N . ARG A 1 98 ? -22.513 0.543 13.425 1.00 59.28 98 ARG A N 1
ATOM 684 C CA . ARG A 1 98 ? -22.528 0.703 14.895 1.00 59.28 98 ARG A CA 1
ATOM 685 C C . ARG A 1 98 ? -23.375 1.895 15.347 1.00 59.28 98 ARG A C 1
ATOM 687 O O . ARG A 1 98 ? -24.113 1.789 16.319 1.00 59.28 98 ARG A O 1
ATOM 694 N N . ARG A 1 99 ? -23.311 3.019 14.622 1.00 58.94 99 ARG A N 1
ATOM 695 C CA . ARG A 1 99 ? -24.151 4.199 14.898 1.00 58.94 99 ARG A CA 1
ATOM 696 C C . ARG A 1 99 ? -25.620 3.959 14.544 1.00 58.94 99 ARG A C 1
ATOM 698 O O . ARG A 1 99 ? -26.487 4.407 15.278 1.00 58.94 99 ARG A O 1
ATOM 705 N N . ARG A 1 100 ? -25.909 3.237 13.455 1.00 58.50 100 ARG A N 1
ATOM 706 C CA . ARG A 1 100 ? -27.280 2.863 13.071 1.00 58.50 100 ARG A CA 1
ATOM 707 C C . ARG A 1 100 ? -27.872 1.783 13.974 1.00 58.50 100 ARG A C 1
ATOM 709 O O . ARG A 1 100 ? -29.061 1.833 14.223 1.00 58.50 100 ARG A O 1
ATOM 716 N N . ALA A 1 101 ? -27.077 0.845 14.480 1.00 59.41 101 ALA A N 1
ATOM 717 C CA . ALA A 1 101 ? -27.498 -0.128 15.486 1.00 59.41 101 ALA A CA 1
ATOM 718 C C . ALA A 1 101 ? -27.821 0.566 16.816 1.00 59.41 101 ALA A C 1
ATOM 720 O O . ALA A 1 101 ? -28.873 0.308 17.384 1.00 59.41 101 ALA A O 1
ATOM 721 N N . ALA A 1 102 ? -26.995 1.530 17.245 1.00 60.34 102 ALA A N 1
ATOM 722 C CA . ALA A 1 102 ? -27.306 2.383 18.395 1.00 60.34 102 ALA A CA 1
ATOM 723 C C . ALA A 1 102 ? -28.560 3.256 18.172 1.00 60.34 102 ALA A C 1
ATOM 725 O O . ALA A 1 102 ? -29.309 3.501 19.108 1.00 60.34 102 ALA A O 1
ATOM 726 N N . ALA A 1 103 ? -28.813 3.696 16.935 1.00 60.16 103 ALA A N 1
ATOM 727 C CA . ALA A 1 103 ? -29.998 4.479 16.578 1.00 60.16 103 ALA A CA 1
ATOM 728 C C . ALA A 1 103 ? -31.263 3.637 16.320 1.00 60.16 103 ALA A C 1
ATOM 730 O O . ALA A 1 103 ? -32.352 4.198 16.275 1.00 60.16 103 ALA A O 1
ATOM 731 N N . ARG A 1 104 ? -31.145 2.315 16.122 1.00 59.81 104 ARG A N 1
ATOM 732 C CA . ARG A 1 104 ? -32.288 1.421 15.858 1.00 59.81 104 ARG A CA 1
ATOM 733 C C . ARG A 1 104 ? -33.048 1.002 17.111 1.00 59.81 104 ARG A C 1
ATOM 735 O O . ARG A 1 104 ? -34.049 0.322 16.962 1.00 59.81 104 ARG A O 1
ATOM 742 N N . GLY A 1 105 ? -32.632 1.453 18.295 1.00 53.56 105 GLY A N 1
ATOM 743 C CA . G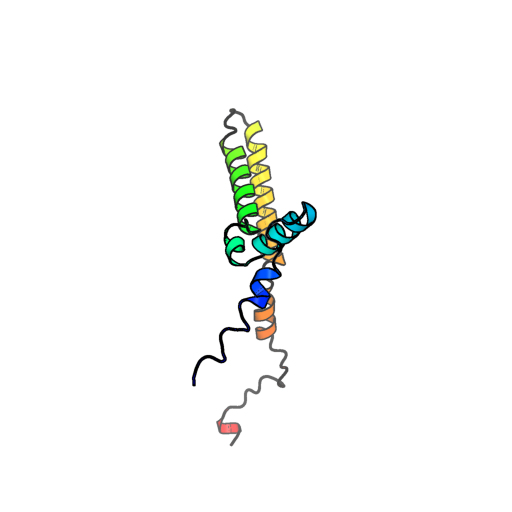LY A 1 105 ? -33.532 1.554 19.444 1.00 53.56 105 GLY A CA 1
ATOM 744 C C . GLY A 1 105 ? -34.211 0.255 19.879 1.00 53.56 105 GLY A C 1
ATOM 745 O O . GLY A 1 105 ? -35.251 0.331 20.524 1.00 53.56 105 GLY A O 1
ATOM 746 N N . ASP A 1 106 ? -33.650 -0.919 19.572 1.00 55.59 106 ASP A N 1
ATOM 747 C CA . ASP A 1 106 ? -34.083 -2.145 20.239 1.00 55.59 106 ASP A CA 1
ATOM 748 C C . ASP A 1 106 ? -33.490 -2.117 21.644 1.00 55.59 106 ASP A C 1
ATOM 750 O O . ASP A 1 106 ? -32.324 -2.437 21.895 1.00 55.59 106 ASP A O 1
ATOM 754 N N . GLY A 1 107 ? -34.307 -1.555 22.530 1.00 57.78 107 GLY A N 1
ATOM 755 C CA . GLY A 1 107 ? -33.971 -1.186 23.883 1.00 57.78 107 GLY A CA 1
ATOM 756 C C . GLY A 1 107 ? -33.555 -2.395 24.703 1.00 57.78 107 GLY A C 1
ATOM 757 O O . GLY A 1 107 ? -34.376 -3.213 25.108 1.00 57.78 107 GLY A O 1
ATOM 758 N N . LEU A 1 108 ? -32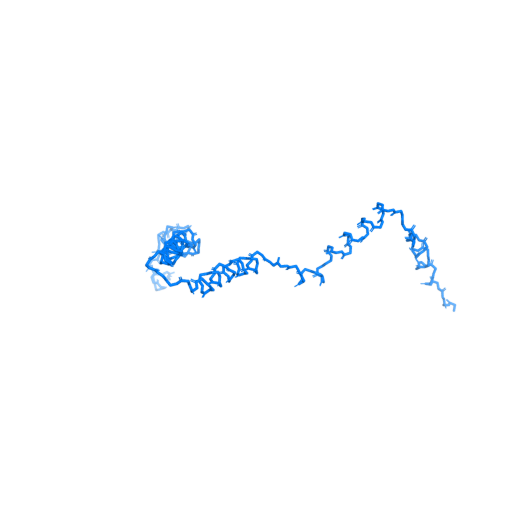.264 -2.440 25.037 1.00 59.12 108 LEU A N 1
ATOM 759 C CA . LEU A 1 108 ? -31.767 -3.194 26.191 1.00 59.12 108 LEU A CA 1
ATOM 760 C C . LEU A 1 108 ? -32.368 -2.655 27.510 1.00 59.12 108 LEU A C 1
ATOM 762 O O . LEU A 1 108 ? -32.376 -3.345 28.524 1.00 59.12 108 LEU A O 1
ATOM 766 N N . PHE A 1 109 ? -32.912 -1.438 27.475 1.00 60.31 109 PHE A N 1
ATOM 767 C CA . PHE A 1 109 ? -33.837 -0.904 28.464 1.00 60.31 109 PHE A CA 1
ATOM 768 C C . PHE A 1 109 ? -35.208 -0.818 27.797 1.00 60.31 109 PHE A C 1
ATOM 770 O O . PHE A 1 109 ? -35.323 -0.233 26.721 1.00 60.31 109 PHE A O 1
ATOM 777 N N . GLY A 1 110 ? -36.203 -1.484 28.390 1.00 52.50 110 GLY A N 1
ATOM 778 C CA . GLY A 1 110 ?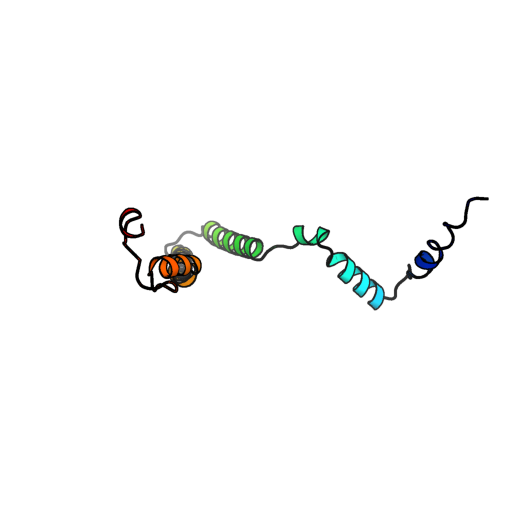 -37.533 -1.661 27.812 1.00 52.50 110 GLY A CA 1
ATOM 779 C C . GLY A 1 110 ? -38.114 -0.366 27.251 1.00 52.50 110 GLY A C 1
ATOM 780 O O . GLY A 1 110 ? -37.980 0.678 27.879 1.00 52.50 110 GLY A O 1
ATOM 781 N N . SER A 1 111 ? -38.714 -0.485 26.061 1.00 58.19 111 SER A N 1
ATOM 782 C CA . SER A 1 111 ? -39.594 0.481 25.390 1.00 58.19 111 SER A CA 1
ATOM 783 C C . SER A 1 111 ? -39.425 1.925 25.856 1.00 58.19 111 SER A C 1
ATOM 785 O O . SER A 1 111 ? -40.058 2.296 26.839 1.00 58.19 111 SER A O 1
ATOM 787 N N . ASP A 1 112 ? -38.608 2.684 25.118 1.00 62.72 112 ASP A N 1
ATOM 788 C CA . ASP A 1 112 ? -38.485 4.151 25.107 1.00 62.72 112 ASP A CA 1
ATOM 789 C C . ASP A 1 112 ? -39.486 4.830 26.062 1.00 62.72 112 ASP A C 1
ATOM 791 O O . ASP A 1 112 ? -40.613 5.162 25.673 1.00 62.72 112 ASP A O 1
ATOM 795 N N . ASP A 1 113 ? -39.125 4.883 27.353 1.00 68.31 113 ASP A N 1
ATOM 796 C CA . ASP A 1 113 ? -40.032 5.321 28.413 1.00 68.31 113 ASP A CA 1
ATOM 797 C C . ASP A 1 113 ? -40.264 6.817 28.220 1.00 68.31 113 ASP A C 1
ATOM 799 O O . ASP A 1 113 ? -39.439 7.657 28.576 1.00 68.31 113 ASP A O 1
ATOM 803 N N . ARG A 1 114 ? -41.380 7.140 27.564 1.00 76.50 114 ARG A N 1
ATOM 804 C CA . ARG A 1 114 ? -41.767 8.505 27.196 1.00 76.50 114 ARG A CA 1
ATOM 805 C C . ARG A 1 114 ? -42.401 9.285 28.347 1.00 76.50 114 ARG A C 1
ATOM 807 O O . ARG A 1 114 ? -42.883 10.392 28.108 1.00 76.50 114 ARG A O 1
ATOM 814 N N . ARG A 1 115 ? -42.437 8.734 29.564 1.00 79.19 115 ARG A N 1
ATOM 815 C CA . ARG A 1 115 ? -43.041 9.420 30.708 1.00 79.19 115 ARG A CA 1
ATOM 816 C C . ARG A 1 115 ? -42.245 10.659 31.090 1.00 79.19 115 ARG A C 1
ATOM 818 O O . ARG A 1 115 ? -41.018 10.641 31.183 1.00 79.19 115 ARG A O 1
ATOM 825 N N . SER A 1 116 ? -42.965 11.752 31.296 1.00 77.50 116 SER A N 1
ATOM 826 C CA . SER A 1 116 ? -42.378 13.023 31.710 1.00 77.50 116 SER A CA 1
ATOM 827 C C . SER A 1 116 ? -42.052 13.006 33.207 1.00 77.50 116 SER A C 1
ATOM 829 O O . SER A 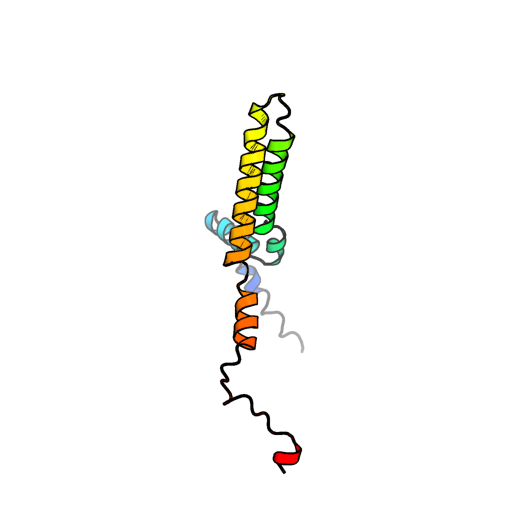1 116 ? -42.624 12.236 33.976 1.00 77.50 116 SER A O 1
ATOM 831 N N . ALA A 1 117 ? -41.125 13.859 33.653 1.00 78.44 117 ALA A N 1
ATOM 832 C CA . ALA A 1 117 ? -40.676 13.881 35.051 1.00 78.44 117 ALA A CA 1
ATOM 833 C C . ALA A 1 117 ? -41.804 14.171 36.063 1.00 78.44 117 ALA A C 1
ATOM 835 O O . ALA A 1 117 ? -41.694 13.806 37.231 1.00 78.44 117 ALA A O 1
ATOM 836 N N . GLU A 1 118 ? -42.888 14.808 35.618 1.00 83.00 118 GLU A N 1
ATOM 837 C CA . GLU A 1 118 ? -44.085 15.066 36.424 1.00 83.00 118 GLU A CA 1
ATOM 838 C C . GLU A 1 118 ? -44.920 13.801 36.669 1.00 83.00 118 GLU A C 1
ATOM 840 O O . GLU A 1 118 ? -45.567 13.689 37.703 1.00 83.00 118 GLU A O 1
ATOM 845 N N . GLU A 1 119 ? -44.854 12.820 35.767 1.00 79.38 119 GLU A N 1
ATOM 846 C CA . GLU A 1 119 ? -45.587 11.550 35.863 1.00 79.38 119 GLU A CA 1
ATOM 847 C C . GLU A 1 119 ? -44.876 10.507 36.746 1.00 79.38 119 GLU A C 1
ATOM 849 O O . GLU A 1 119 ? -45.442 9.452 37.028 1.00 79.38 119 GLU A O 1
ATOM 854 N N . LEU A 1 120 ? -43.634 10.775 37.171 1.00 74.81 120 LEU A N 1
ATOM 855 C CA . LEU A 1 120 ? -42.814 9.880 38.003 1.00 74.81 120 LEU A CA 1
ATOM 856 C C . LEU A 1 120 ? -42.766 10.281 39.489 1.00 74.81 120 LEU A C 1
ATOM 858 O O . LEU A 1 120 ? -41.999 9.687 40.250 1.00 74.81 120 LEU A O 1
ATOM 862 N N . ARG A 1 121 ? -43.537 11.291 39.896 1.00 67.88 121 ARG A N 1
ATOM 863 C CA . ARG A 1 121 ? -43.586 11.794 41.273 1.00 67.88 121 ARG A CA 1
ATOM 864 C C . ARG A 1 121 ? -44.751 11.198 42.053 1.00 67.88 121 ARG A C 1
ATOM 866 O O . ARG A 1 121 ? -44.538 10.936 43.257 1.00 67.88 121 ARG A O 1
#

Organism: NCBI:txid2301718